Protein AF-A0AAT9WHI1-F1 (afdb_monomer)

Radius of gyration: 12.79 Å; Cα contacts (8 Å, |Δi|>4): 37; chains: 1; bounding box: 31×20×40 Å

pLDDT: mean 80.57, std 18.2, range [40.53, 96.81]

Solvent-accessible surface area (backbone atoms only — not comparable to full-atom values): 3618 Å² total; per-residue (Å²): 135,85,85,78,83,60,70,66,60,58,53,52,51,50,51,50,50,53,51,25,56,50,35,29,75,77,67,32,64,73,53,14,51,52,53,31,49,75,70,67,46,52,68,68,59,48,50,49,68,74,65,52,60,86,80,72,81,78,120

Sequence (59 aa):
MNEQHAPRTDTETARQVDEGIAMKRAFGDDVARKFLLLRGIDPDLTERVLTAPREQLRH

Structure (mmCIF, N/CA/C/O backbone):
data_AF-A0AAT9WHI1-F1
#
_entry.id   AF-A0AAT9WHI1-F1
#
loop_
_atom_site.group_PDB
_atom_site.id
_atom_site.type_symbol
_atom_site.label_atom_id
_atom_site.label_alt_id
_atom_site.label_comp_id
_atom_site.label_asym_id
_atom_site.label_entity_id
_atom_site.label_seq_id
_atom_site.pdbx_PDB_ins_code
_atom_site.Cartn_x
_atom_site.Cartn_y
_atom_site.Cartn_z
_atom_site.occupancy
_atom_site.B_iso_or_equiv
_atom_site.auth_seq_id
_atom_site.auth_comp_id
_atom_site.auth_asym_id
_atom_site.auth_atom_id
_atom_site.pdbx_PDB_model_num
ATOM 1 N N . MET A 1 1 ? 14.696 -9.912 -31.426 1.00 44.78 1 MET A N 1
ATOM 2 C CA . MET A 1 1 ? 15.049 -10.386 -30.072 1.00 44.78 1 MET A CA 1
ATOM 3 C C . MET A 1 1 ? 13.730 -10.544 -29.341 1.00 44.78 1 MET A C 1
ATOM 5 O O . MET A 1 1 ? 13.131 -9.533 -29.009 1.00 44.78 1 MET A O 1
ATOM 9 N N . ASN A 1 2 ? 13.213 -11.771 -29.246 1.00 40.53 2 ASN A N 1
ATOM 10 C CA . ASN A 1 2 ? 11.851 -12.025 -28.773 1.00 40.53 2 ASN A CA 1
ATOM 11 C C . ASN A 1 2 ? 11.837 -12.269 -27.257 1.00 40.53 2 ASN A C 1
ATOM 13 O O . ASN A 1 2 ? 12.485 -13.191 -26.772 1.00 40.53 2 ASN A O 1
ATOM 17 N N . GLU A 1 3 ? 11.114 -11.392 -26.562 1.00 55.78 3 GLU A N 1
ATOM 18 C CA . GLU A 1 3 ? 10.111 -11.695 -25.532 1.00 55.78 3 GLU A CA 1
ATOM 19 C C . GLU A 1 3 ? 10.448 -12.776 -24.494 1.00 55.78 3 GLU A C 1
ATOM 21 O O . GLU A 1 3 ? 10.123 -13.949 -24.658 1.00 55.78 3 GLU A O 1
ATOM 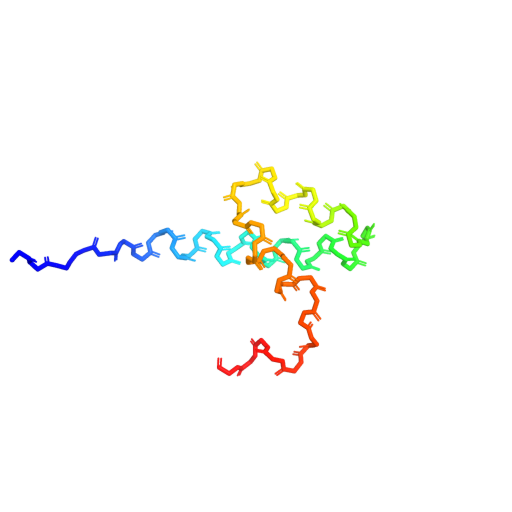26 N N . GLN A 1 4 ? 10.978 -12.337 -23.351 1.00 50.28 4 GLN A N 1
ATOM 27 C CA . GLN A 1 4 ? 10.801 -13.014 -22.061 1.00 50.28 4 GLN A CA 1
ATOM 28 C C . GLN A 1 4 ? 10.60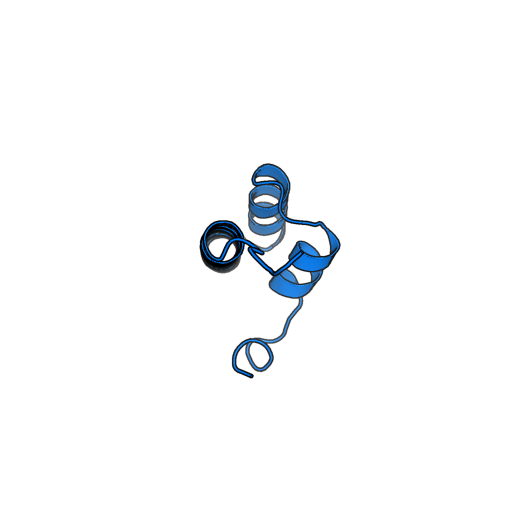1 -11.959 -20.962 1.00 50.28 4 GLN A C 1
ATOM 30 O O . GLN A 1 4 ? 11.435 -11.789 -20.076 1.00 50.28 4 GLN A O 1
ATOM 35 N N . HIS A 1 5 ? 9.498 -11.206 -21.029 1.00 51.31 5 HIS A N 1
ATOM 36 C CA . HIS A 1 5 ? 9.000 -10.510 -19.841 1.00 51.31 5 HIS A CA 1
ATOM 37 C C . HIS A 1 5 ? 8.510 -11.583 -18.862 1.00 51.31 5 HIS A C 1
ATOM 39 O O . HIS A 1 5 ? 7.627 -12.375 -19.177 1.00 51.31 5 HIS A O 1
ATOM 45 N N . ALA A 1 6 ? 9.205 -11.699 -17.733 1.00 48.31 6 ALA A N 1
ATOM 46 C CA . ALA A 1 6 ? 9.148 -12.846 -16.844 1.00 48.31 6 ALA A CA 1
ATOM 47 C C . ALA A 1 6 ? 7.813 -12.908 -16.069 1.00 48.31 6 ALA A C 1
ATOM 49 O O . ALA A 1 6 ? 7.628 -12.110 -15.152 1.00 48.31 6 ALA A O 1
ATOM 50 N N . PRO A 1 7 ? 6.937 -13.909 -16.295 1.00 53.97 7 PRO A N 1
ATOM 51 C CA . PRO A 1 7 ? 5.675 -14.061 -15.548 1.00 53.97 7 PRO A CA 1
ATOM 52 C C . PRO A 1 7 ? 5.865 -14.242 -14.026 1.00 53.97 7 PRO A C 1
ATOM 54 O O . PRO A 1 7 ? 4.915 -14.178 -13.245 1.00 53.97 7 PRO A O 1
ATOM 57 N N . ARG A 1 8 ? 7.109 -14.462 -13.580 1.00 54.94 8 ARG A N 1
ATOM 58 C CA . ARG A 1 8 ? 7.486 -14.586 -12.166 1.00 54.94 8 ARG A CA 1
ATOM 59 C C . ARG A 1 8 ? 7.363 -13.257 -11.418 1.00 54.94 8 ARG A C 1
ATOM 61 O O . ARG A 1 8 ? 6.910 -13.270 -10.280 1.00 54.94 8 ARG A O 1
ATOM 68 N N . THR A 1 9 ? 7.723 -12.143 -12.058 1.00 59.91 9 THR A N 1
ATOM 69 C CA . THR A 1 9 ? 7.669 -10.808 -11.443 1.00 59.91 9 THR A CA 1
ATOM 70 C C . THR A 1 9 ? 6.219 -10.370 -11.238 1.00 59.91 9 THR A C 1
ATOM 72 O O . THR A 1 9 ? 5.859 -9.932 -10.151 1.00 59.91 9 THR A O 1
ATOM 75 N N . ASP A 1 10 ? 5.357 -10.621 -12.226 1.00 72.06 10 ASP A N 1
ATOM 76 C CA . ASP A 1 10 ? 3.936 -10.257 -12.161 1.00 72.06 10 ASP A CA 1
ATOM 77 C C . ASP A 1 10 ? 3.177 -11.060 -11.093 1.00 72.06 10 ASP A C 1
ATOM 79 O O . ASP A 1 10 ? 2.343 -10.515 -10.369 1.00 72.06 10 ASP A O 1
ATOM 83 N N . THR A 1 11 ? 3.505 -12.349 -10.937 1.00 81.50 11 THR A N 1
ATOM 84 C CA . THR A 1 11 ? 2.869 -13.214 -9.927 1.00 81.50 11 THR A CA 1
ATOM 85 C C . THR A 1 11 ? 3.258 -12.806 -8.503 1.00 81.50 11 THR A C 1
ATOM 87 O O . THR A 1 11 ? 2.424 -12.822 -7.595 1.00 81.50 11 THR A O 1
ATOM 90 N N . GLU A 1 12 ? 4.520 -12.429 -8.287 1.00 86.38 12 GLU A N 1
ATOM 91 C CA . GLU A 1 12 ? 4.985 -11.960 -6.982 1.00 86.38 12 GLU A CA 1
ATOM 92 C C . GLU A 1 12 ? 4.365 -10.608 -6.615 1.00 86.38 12 GLU A C 1
ATOM 94 O O . GLU A 1 12 ? 3.853 -10.455 -5.503 1.00 86.38 12 GLU A O 1
ATOM 99 N N . THR A 1 13 ? 4.338 -9.659 -7.555 1.00 87.81 13 THR A N 1
ATOM 100 C CA . THR A 1 13 ? 3.677 -8.363 -7.372 1.00 87.81 13 THR A CA 1
ATOM 101 C C . THR A 1 13 ? 2.193 -8.530 -7.049 1.00 87.81 13 THR A C 1
ATOM 103 O O . THR A 1 13 ? 1.716 -7.923 -6.092 1.00 87.81 13 THR A O 1
ATOM 106 N N . ALA A 1 14 ? 1.472 -9.398 -7.766 1.00 88.00 14 ALA A N 1
ATOM 107 C CA . ALA A 1 14 ? 0.064 -9.683 -7.482 1.00 88.00 14 ALA A CA 1
ATOM 108 C C . ALA A 1 14 ? -0.144 -10.200 -6.048 1.00 88.00 14 ALA A C 1
ATOM 110 O O . ALA A 1 14 ? -1.007 -9.706 -5.323 1.00 88.00 14 ALA A O 1
ATOM 111 N N . ARG A 1 15 ? 0.711 -11.125 -5.588 1.00 91.69 15 ARG A N 1
ATOM 112 C CA . ARG A 1 15 ? 0.644 -11.650 -4.217 1.00 91.69 15 ARG A CA 1
ATOM 113 C C . ARG A 1 15 ? 0.887 -10.564 -3.168 1.00 91.69 15 ARG A C 1
ATOM 115 O O . ARG A 1 15 ? 0.191 -10.512 -2.158 1.00 91.69 15 ARG A O 1
ATOM 122 N N . GLN A 1 16 ? 1.867 -9.693 -3.397 1.00 93.00 16 GLN A N 1
ATOM 123 C CA . GLN A 1 16 ? 2.162 -8.582 -2.489 1.00 93.00 16 GLN A CA 1
ATOM 124 C C . GLN A 1 16 ? 1.007 -7.569 -2.442 1.00 93.00 16 GLN A C 1
ATOM 126 O O . GLN A 1 16 ? 0.687 -7.057 -1.370 1.00 93.00 16 GLN A O 1
ATOM 131 N N . VAL A 1 17 ? 0.337 -7.324 -3.571 1.00 91.12 17 VAL A N 1
ATOM 132 C CA . VAL A 1 17 ? -0.878 -6.500 -3.638 1.00 91.12 17 VAL A CA 1
ATOM 133 C C . VAL A 1 17 ? -2.018 -7.126 -2.832 1.00 91.12 17 VAL A C 1
ATOM 135 O O . VAL A 1 17 ? -2.634 -6.430 -2.021 1.00 91.12 17 VAL A O 1
ATOM 138 N N . ASP A 1 18 ? -2.257 -8.430 -2.972 1.00 92.44 18 ASP A N 1
ATOM 139 C CA . ASP A 1 18 ? -3.279 -9.145 -2.197 1.00 92.44 18 ASP A CA 1
ATOM 140 C C . ASP A 1 18 ? -3.005 -9.085 -0.686 1.00 92.44 18 ASP A C 1
ATOM 142 O O . ASP A 1 18 ? -3.912 -8.808 0.109 1.00 92.44 18 ASP A O 1
ATOM 146 N N . GLU A 1 19 ? -1.745 -9.275 -0.279 1.00 93.81 1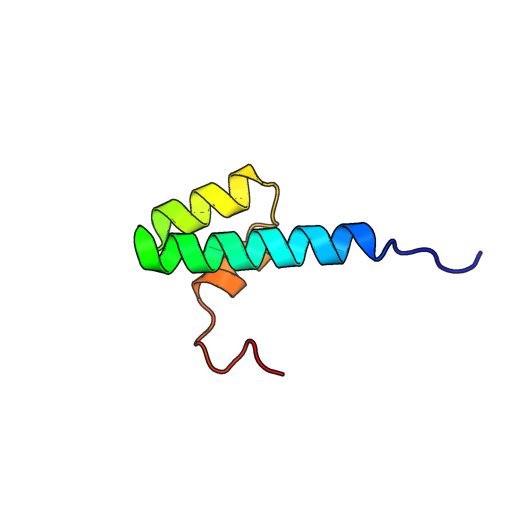9 GLU A N 1
ATOM 147 C CA . GLU A 1 19 ? -1.307 -9.095 1.109 1.00 93.81 19 GLU A CA 1
ATOM 148 C C . GLU A 1 19 ? -1.550 -7.650 1.583 1.00 93.81 19 GLU A C 1
ATOM 150 O O . GLU A 1 19 ? -2.081 -7.443 2.675 1.00 93.81 19 GLU A O 1
ATOM 155 N N . GLY A 1 20 ? -1.265 -6.643 0.751 1.00 94.06 20 GLY A N 1
ATOM 156 C CA . GLY A 1 20 ? -1.557 -5.237 1.047 1.00 94.06 20 GLY A CA 1
ATOM 157 C C . GLY A 1 20 ? -3.051 -4.955 1.241 1.00 94.06 20 GLY A C 1
ATOM 158 O O . GLY A 1 20 ? -3.437 -4.259 2.183 1.00 94.06 20 GLY A O 1
ATOM 159 N N . ILE A 1 21 ? -3.919 -5.550 0.419 1.00 92.25 21 ILE A N 1
ATOM 160 C CA . ILE A 1 21 ? -5.380 -5.447 0.571 1.00 92.25 21 ILE A CA 1
ATOM 161 C C . ILE A 1 21 ? -5.840 -6.109 1.877 1.00 92.25 21 ILE A C 1
ATOM 163 O O . ILE A 1 21 ? -6.737 -5.591 2.550 1.00 92.25 21 ILE A O 1
ATOM 167 N N . ALA A 1 22 ? -5.244 -7.240 2.262 1.00 93.75 22 ALA A N 1
ATOM 168 C CA . ALA A 1 22 ? -5.527 -7.882 3.543 1.00 93.75 22 ALA A CA 1
ATOM 169 C C . ALA A 1 22 ? -5.080 -7.003 4.726 1.00 93.75 22 ALA A C 1
ATOM 171 O O . ALA A 1 22 ? -5.862 -6.796 5.657 1.00 93.75 22 ALA A O 1
ATOM 172 N N . MET A 1 23 ? -3.883 -6.409 4.651 1.00 94.75 23 MET A N 1
ATOM 173 C CA . MET A 1 23 ? -3.373 -5.461 5.650 1.00 94.75 23 MET A CA 1
ATOM 174 C C . MET A 1 23 ? -4.297 -4.254 5.807 1.00 94.75 23 MET A C 1
ATOM 176 O O . MET A 1 23 ? -4.604 -3.870 6.933 1.00 94.75 23 MET A O 1
ATOM 180 N N . LYS A 1 24 ? -4.819 -3.710 4.698 1.00 94.12 24 LYS A N 1
ATOM 181 C CA . LYS A 1 24 ? -5.779 -2.595 4.716 1.00 94.12 24 LYS A CA 1
ATOM 182 C C . LYS A 1 24 ? -7.011 -2.937 5.553 1.00 94.12 24 LYS A C 1
ATOM 184 O O . LYS A 1 24 ? -7.461 -2.136 6.362 1.00 94.12 24 LYS A O 1
ATOM 189 N N . ARG A 1 25 ? -7.547 -4.151 5.387 1.00 90.50 25 ARG A N 1
ATOM 190 C CA . ARG A 1 25 ? -8.737 -4.617 6.120 1.00 90.50 25 ARG A CA 1
ATOM 191 C C . ARG A 1 25 ? -8.467 -4.847 7.606 1.00 90.50 25 ARG A C 1
ATOM 193 O O . ARG A 1 25 ? -9.372 -4.643 8.406 1.00 90.50 25 ARG A O 1
ATOM 200 N N . ALA A 1 26 ? -7.268 -5.305 7.955 1.00 95.38 26 ALA A N 1
ATOM 201 C CA . ALA A 1 26 ? -6.914 -5.653 9.328 1.00 95.38 26 ALA A CA 1
ATOM 202 C C . ALA A 1 26 ? -6.426 -4.450 10.150 1.00 95.38 26 ALA A C 1
ATOM 204 O O . ALA A 1 26 ? -6.720 -4.364 11.339 1.00 95.38 26 ALA A O 1
ATOM 205 N N . PHE A 1 27 ? -5.688 -3.530 9.524 1.00 94.88 27 PHE A N 1
ATOM 206 C CA . PHE A 1 27 ? -4.922 -2.489 10.217 1.00 94.88 27 PHE A CA 1
ATOM 207 C C . PHE A 1 27 ? -5.118 -1.077 9.645 1.00 94.88 27 PHE A C 1
ATOM 209 O O . PHE A 1 27 ? -4.576 -0.120 10.195 1.00 94.88 27 PHE A O 1
ATOM 216 N N . GLY A 1 28 ? -5.886 -0.930 8.563 1.00 92.44 28 GLY A N 1
ATOM 217 C CA . GLY A 1 28 ? -6.149 0.351 7.912 1.00 92.44 28 GLY A CA 1
ATOM 218 C C . GLY A 1 28 ? -5.123 0.751 6.848 1.00 92.44 28 GLY A C 1
ATOM 219 O O . GLY A 1 28 ? -4.112 0.082 6.608 1.00 92.44 28 GLY A O 1
ATOM 220 N N . ASP A 1 29 ? -5.420 1.867 6.189 1.00 93.12 29 ASP A N 1
ATOM 221 C CA . ASP A 1 29 ? -4.755 2.315 4.961 1.00 93.12 29 ASP A CA 1
ATOM 222 C C . ASP A 1 29 ? -3.276 2.665 5.176 1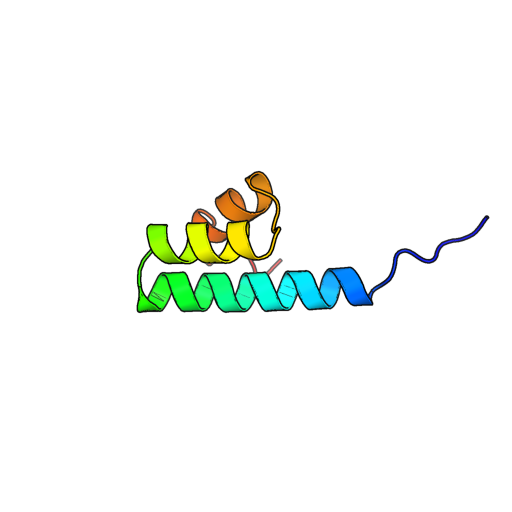.00 93.12 29 ASP A C 1
ATOM 224 O O . ASP A 1 29 ? -2.434 2.323 4.345 1.00 93.12 29 ASP A O 1
ATOM 228 N N . ASP A 1 30 ? -2.932 3.271 6.316 1.00 94.88 30 ASP A N 1
ATOM 229 C CA . ASP A 1 30 ? -1.557 3.681 6.632 1.00 94.88 30 ASP A CA 1
ATOM 230 C C . ASP A 1 3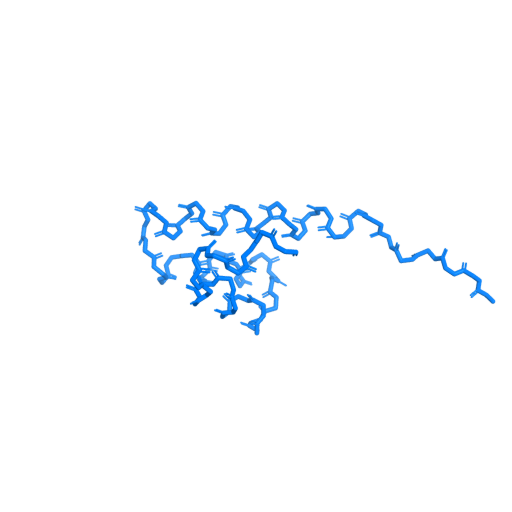0 ? -0.598 2.490 6.734 1.00 94.88 30 ASP A C 1
ATOM 232 O O . ASP A 1 30 ? 0.541 2.545 6.260 1.00 94.88 30 ASP A O 1
ATOM 236 N N . VAL A 1 31 ? -1.055 1.395 7.349 1.00 95.44 31 VAL A N 1
ATOM 237 C CA . VAL A 1 31 ? -0.255 0.174 7.514 1.00 95.44 31 VAL A CA 1
ATOM 238 C C . VAL A 1 31 ? -0.103 -0.542 6.177 1.00 95.44 31 VAL A C 1
ATOM 240 O O . VAL A 1 31 ? 1.004 -0.949 5.824 1.00 95.44 31 VAL A O 1
ATOM 243 N N . ALA A 1 32 ? -1.181 -0.638 5.398 1.00 95.94 32 ALA A N 1
ATOM 244 C CA . ALA A 1 32 ? -1.152 -1.239 4.069 1.00 95.94 32 ALA A CA 1
ATOM 245 C C . ALA A 1 32 ? -0.224 -0.487 3.103 1.00 95.94 32 ALA A C 1
ATOM 247 O O . ALA A 1 32 ? 0.573 -1.108 2.400 1.00 95.94 32 ALA A O 1
ATOM 248 N N . ARG A 1 33 ? -0.264 0.851 3.125 1.00 95.56 33 ARG A N 1
ATOM 249 C CA . ARG A 1 33 ? 0.630 1.717 2.346 1.00 95.56 33 ARG A CA 1
ATOM 250 C C . ARG A 1 33 ? 2.091 1.462 2.691 1.00 95.56 33 ARG A C 1
ATOM 252 O O . ARG A 1 33 ? 2.895 1.217 1.798 1.00 95.56 33 ARG A O 1
ATOM 259 N N . LYS A 1 34 ? 2.440 1.473 3.982 1.00 96.81 34 LYS A N 1
ATOM 260 C CA . LYS A 1 34 ? 3.813 1.188 4.431 1.00 96.81 34 LYS A CA 1
ATOM 261 C C . LYS A 1 34 ? 4.261 -0.208 4.013 1.00 96.81 34 LYS A C 1
ATOM 263 O O . LYS A 1 34 ? 5.385 -0.361 3.550 1.00 96.81 34 LYS A O 1
ATOM 268 N N . PHE A 1 35 ? 3.391 -1.206 4.151 1.00 96.00 35 PHE A N 1
ATOM 269 C CA . PHE A 1 35 ? 3.685 -2.577 3.746 1.00 96.00 35 PHE A CA 1
ATOM 270 C C . PHE A 1 35 ? 4.042 -2.673 2.255 1.00 96.00 35 PHE A C 1
ATOM 272 O O . PHE A 1 35 ? 5.090 -3.223 1.923 1.00 96.00 35 PHE A O 1
ATOM 279 N N . LEU A 1 36 ? 3.217 -2.104 1.371 1.00 94.62 36 LEU A N 1
ATOM 280 C CA . LEU A 1 36 ? 3.431 -2.157 -0.080 1.00 94.62 36 LEU A CA 1
ATOM 281 C C . LEU A 1 36 ? 4.721 -1.433 -0.494 1.00 94.62 36 LEU A C 1
ATOM 283 O O . LEU A 1 36 ? 5.544 -2.003 -1.209 1.00 94.62 36 LEU A O 1
ATOM 287 N N . LEU A 1 37 ? 4.959 -0.233 0.042 1.00 95.19 37 LEU A N 1
ATOM 288 C CA . LEU A 1 37 ? 6.180 0.528 -0.239 1.00 95.19 37 LEU A CA 1
ATOM 289 C C . LEU A 1 37 ? 7.445 -0.191 0.259 1.00 95.19 37 LEU A C 1
ATOM 291 O O . LEU A 1 37 ? 8.454 -0.217 -0.441 1.00 95.19 37 LEU A O 1
ATOM 295 N N . LEU A 1 38 ? 7.401 -0.831 1.436 1.00 95.94 38 LEU A N 1
ATOM 296 C CA . LEU A 1 38 ? 8.524 -1.623 1.964 1.00 95.94 38 LEU A CA 1
ATOM 297 C C . LEU A 1 38 ? 8.837 -2.860 1.113 1.00 95.94 38 LEU A C 1
ATOM 299 O O . LEU A 1 38 ? 9.972 -3.333 1.115 1.00 95.94 38 LEU A O 1
ATOM 303 N N . ARG A 1 39 ? 7.846 -3.389 0.390 1.00 92.44 39 ARG A N 1
ATOM 304 C CA . ARG A 1 39 ? 8.027 -4.483 -0.573 1.00 92.44 39 ARG A CA 1
ATOM 305 C C . ARG A 1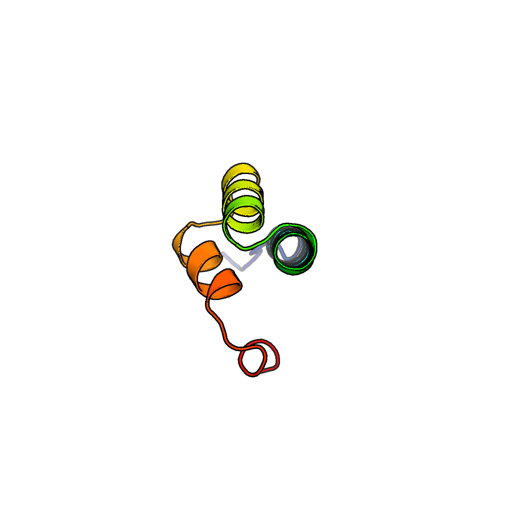 39 ? 8.552 -4.013 -1.931 1.00 92.44 39 ARG A C 1
ATOM 307 O O . ARG A 1 39 ? 8.817 -4.851 -2.785 1.00 92.44 39 ARG A O 1
ATOM 314 N N . GLY A 1 40 ? 8.745 -2.706 -2.110 1.00 92.25 40 GLY A N 1
ATOM 315 C CA . GLY A 1 40 ? 9.192 -2.117 -3.368 1.00 92.25 40 GLY A CA 1
ATOM 316 C C . GLY A 1 40 ? 8.081 -2.002 -4.409 1.00 92.25 40 GLY A C 1
ATOM 317 O O . GLY A 1 40 ? 8.382 -1.821 -5.586 1.00 92.25 40 GLY A O 1
ATOM 318 N N . ILE A 1 41 ? 6.811 -2.109 -3.997 1.00 92.38 41 ILE A N 1
ATOM 319 C CA . ILE A 1 41 ? 5.687 -1.820 -4.885 1.00 92.38 41 ILE A CA 1
ATOM 320 C C . ILE A 1 41 ? 5.686 -0.329 -5.198 1.00 92.38 41 ILE A C 1
ATOM 322 O O . ILE A 1 41 ? 5.834 0.515 -4.312 1.00 92.38 41 ILE A O 1
ATOM 326 N N . ASP A 1 42 ? 5.503 -0.032 -6.479 1.00 92.12 42 ASP A N 1
ATOM 327 C CA . ASP A 1 42 ? 5.451 1.322 -6.999 1.00 92.12 42 ASP A CA 1
ATOM 328 C C . ASP A 1 42 ? 4.416 2.194 -6.240 1.00 92.12 42 ASP A C 1
ATOM 330 O O . ASP A 1 42 ? 3.319 1.710 -5.920 1.00 92.12 42 ASP A O 1
ATOM 334 N N . PRO A 1 43 ? 4.735 3.462 -5.912 1.00 92.12 43 PRO A N 1
ATOM 335 C CA . PRO A 1 43 ? 3.820 4.348 -5.196 1.00 92.12 43 PRO A CA 1
ATOM 336 C C . PRO A 1 43 ? 2.495 4.605 -5.922 1.00 92.12 43 PRO A C 1
ATOM 338 O O . PRO A 1 43 ? 1.455 4.628 -5.260 1.00 92.12 43 PRO A O 1
ATOM 341 N N . ASP A 1 44 ? 2.498 4.735 -7.251 1.00 91.06 44 ASP A N 1
ATOM 342 C CA . ASP A 1 44 ? 1.277 4.979 -8.026 1.00 91.06 44 ASP A CA 1
ATOM 343 C C . ASP A 1 44 ? 0.400 3.723 -8.039 1.00 91.06 44 ASP A C 1
ATOM 345 O O . ASP A 1 44 ? -0.821 3.794 -7.874 1.00 91.06 44 ASP A O 1
ATOM 349 N N . LEU A 1 45 ? 1.013 2.540 -8.164 1.00 87.88 45 LEU A N 1
ATOM 350 C CA . LEU A 1 45 ? 0.298 1.272 -8.002 1.00 87.88 45 LEU A CA 1
ATOM 351 C C . LEU A 1 45 ? -0.262 1.115 -6.580 1.00 87.88 45 LEU A C 1
ATOM 353 O O . LEU A 1 45 ? -1.404 0.688 -6.413 1.00 87.88 45 LEU A O 1
ATOM 357 N N . THR A 1 46 ? 0.507 1.495 -5.559 1.00 92.62 46 THR A N 1
ATOM 358 C CA . THR A 1 46 ? 0.078 1.467 -4.154 1.00 92.62 46 THR A CA 1
ATOM 359 C C . THR A 1 46 ? -1.149 2.351 -3.934 1.00 92.62 46 THR A C 1
ATOM 361 O O . THR A 1 46 ? -2.146 1.892 -3.376 1.00 92.62 46 THR A O 1
ATOM 364 N N . GLU A 1 47 ? -1.119 3.595 -4.415 1.00 92.12 47 GLU A N 1
ATOM 365 C CA . 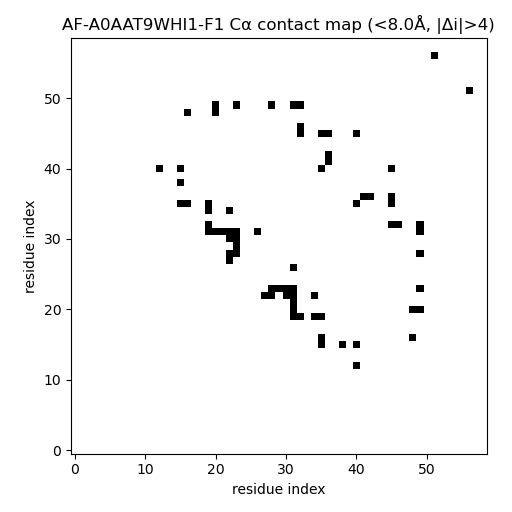GLU A 1 47 ? -2.260 4.516 -4.379 1.00 92.12 47 GLU A CA 1
ATOM 366 C C . GLU A 1 47 ? -3.483 3.902 -5.069 1.00 92.12 47 GLU A C 1
ATOM 368 O O . GLU A 1 47 ? -4.563 3.865 -4.478 1.00 92.12 47 GLU A O 1
ATOM 373 N N . ARG A 1 48 ? -3.321 3.331 -6.270 1.00 89.88 48 ARG A N 1
ATOM 374 C CA . ARG A 1 48 ? -4.415 2.675 -7.008 1.00 89.88 48 ARG A CA 1
ATOM 375 C C . ARG A 1 48 ? -5.021 1.506 -6.237 1.00 89.88 48 ARG A C 1
ATOM 377 O O . ARG A 1 48 ? -6.239 1.415 -6.141 1.00 89.88 48 ARG A O 1
ATOM 384 N N . VAL A 1 49 ? -4.203 0.631 -5.656 1.00 87.25 49 VAL A N 1
ATOM 385 C CA . VAL A 1 49 ? -4.672 -0.525 -4.868 1.00 87.25 49 VAL A CA 1
ATOM 386 C C . VAL A 1 49 ? -5.446 -0.080 -3.627 1.00 87.25 49 VAL A C 1
ATOM 388 O O . VAL A 1 49 ? -6.458 -0.685 -3.267 1.00 87.25 49 VAL A O 1
ATOM 391 N N . LEU A 1 50 ? -4.983 0.977 -2.960 1.00 88.75 50 LEU A N 1
ATOM 392 C CA . LEU A 1 50 ? -5.593 1.451 -1.721 1.00 88.75 50 LEU A CA 1
ATOM 393 C C . LEU A 1 50 ? -6.831 2.317 -1.959 1.00 88.75 50 LEU A C 1
ATOM 395 O O . LEU A 1 50 ? -7.724 2.314 -1.114 1.00 88.75 50 LE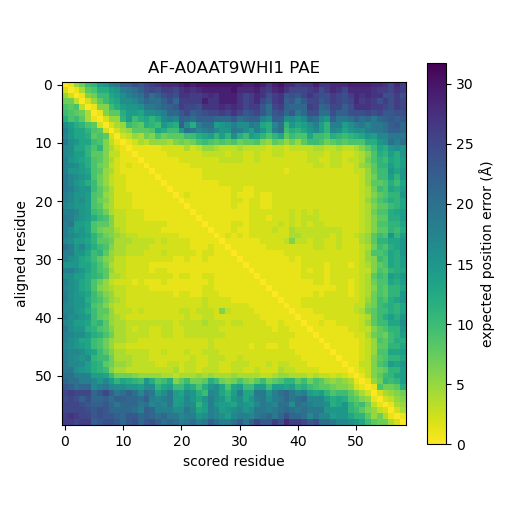U A O 1
ATOM 399 N N . THR A 1 51 ? -6.928 3.012 -3.089 1.00 85.88 51 THR A N 1
ATOM 400 C CA . THR A 1 51 ? -8.049 3.916 -3.401 1.00 85.88 51 THR A CA 1
ATOM 401 C C . THR A 1 51 ? -9.116 3.290 -4.294 1.00 85.88 51 THR A C 1
ATOM 403 O O . THR A 1 51 ? -10.252 3.766 -4.282 1.00 85.88 51 THR A O 1
ATOM 406 N N . ALA A 1 52 ? -8.804 2.212 -5.026 1.00 70.81 52 ALA A N 1
ATOM 407 C CA . ALA A 1 52 ? -9.760 1.581 -5.927 1.00 70.81 52 ALA A CA 1
ATOM 408 C C . ALA A 1 52 ? -11.019 1.107 -5.169 1.00 70.81 52 ALA A C 1
ATOM 410 O O . ALA A 1 52 ? -10.922 0.326 -4.209 1.00 70.81 52 ALA A O 1
ATOM 411 N N . PRO A 1 53 ? -12.223 1.522 -5.605 1.00 59.53 53 PRO A N 1
ATOM 412 C CA . PRO A 1 53 ? -13.452 0.886 -5.169 1.00 59.53 53 PRO A CA 1
ATOM 413 C C . PRO A 1 53 ? -13.420 -0.593 -5.572 1.00 59.53 53 PRO A C 1
ATOM 415 O O . PRO A 1 53 ? -12.959 -0.946 -6.658 1.00 59.53 53 PRO A O 1
ATOM 418 N N . ARG A 1 54 ? -13.927 -1.473 -4.695 1.00 54.25 54 ARG A N 1
ATOM 419 C CA . ARG A 1 54 ? -13.917 -2.948 -4.844 1.00 54.25 54 ARG A CA 1
ATOM 420 C C . ARG A 1 54 ? -14.402 -3.465 -6.210 1.00 54.25 54 ARG A C 1
ATOM 422 O O . ARG A 1 54 ? -14.075 -4.592 -6.566 1.00 54.25 54 ARG A O 1
ATOM 429 N N . GLU A 1 55 ? -15.173 -2.671 -6.945 1.00 54.59 55 GLU A N 1
ATOM 430 C CA . GLU A 1 55 ? -15.734 -2.996 -8.259 1.00 54.59 55 GLU A CA 1
ATOM 431 C C . GLU A 1 55 ? -14.708 -2.938 -9.407 1.00 54.59 55 GLU A C 1
ATOM 433 O O . GLU A 1 55 ? -14.912 -3.586 -10.426 1.00 54.59 55 GLU A O 1
ATOM 438 N N . GLN A 1 56 ? -13.575 -2.246 -9.246 1.00 53.66 56 GLN A N 1
ATOM 439 C CA . GLN A 1 56 ? -12.604 -2.035 -10.334 1.00 53.66 56 GLN A CA 1
ATOM 440 C C . GLN A 1 56 ? -11.482 -3.084 -10.425 1.00 53.66 56 GLN A C 1
ATOM 442 O O . GLN A 1 56 ? -10.693 -3.045 -11.362 1.00 53.66 56 GLN A O 1
ATOM 447 N N . LEU A 1 57 ? -11.405 -4.039 -9.492 1.00 54.19 57 LEU A N 1
ATOM 448 C CA . LEU A 1 57 ? -10.362 -5.083 -9.465 1.00 54.19 57 LEU A CA 1
ATOM 449 C C . LEU A 1 57 ? -10.818 -6.421 -10.086 1.00 54.19 57 LEU A C 1
ATOM 451 O O . LEU A 1 57 ? -10.173 -7.447 -9.887 1.00 54.19 57 LEU A O 1
ATOM 455 N N . ARG A 1 58 ? -11.962 -6.438 -10.784 1.00 51.53 58 ARG A N 1
ATOM 456 C CA . ARG A 1 58 ? -12.581 -7.643 -11.376 1.00 51.53 58 ARG A CA 1
ATOM 457 C C . ARG A 1 58 ? -12.689 -7.625 -12.908 1.00 51.53 58 ARG A C 1
ATOM 459 O O . ARG A 1 58 ? -13.389 -8.475 -13.454 1.00 51.53 58 ARG A O 1
ATOM 466 N N . HIS A 1 59 ? -12.031 -6.687 -13.579 1.00 45.03 59 HIS A N 1
ATOM 467 C CA . HIS A 1 59 ? -12.083 -6.545 -15.035 1.00 45.03 59 HIS A CA 1
ATOM 468 C C . HIS A 1 59 ? -10.762 -6.912 -15.694 1.00 45.03 59 HIS A C 1
ATOM 470 O O . HIS A 1 59 ? -9.711 -6.510 -15.148 1.00 45.03 59 HIS A O 1
#

Mean predicted aligned error: 8.37 Å

Nearest PDB structures (foldseek):
  3jcs-assembly1_i  TM=5.305E-01  e=2.758E+00  Leishmania 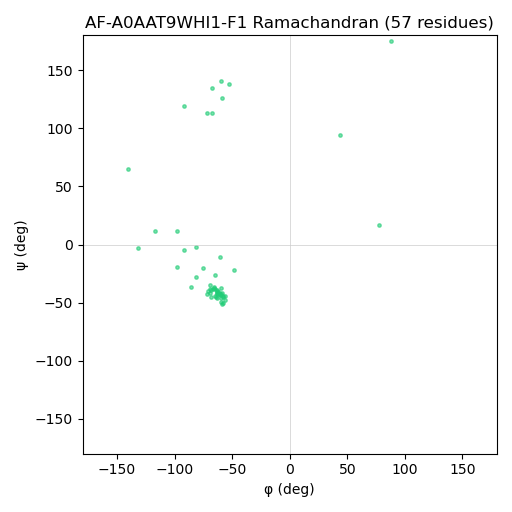donovani
  7oyc-assembly1_i1  TM=5.261E-01  e=3.742E+00  Xenopus laevis
  8q87-assembly1_Bi  TM=5.342E-01  e=3.977E+00  Gallus gallus
  1g8e-assembly1_A  TM=4.379E-01  e=6.097E+00  Escherichia coli

Secondary structure (DSSP, 8-state):
------HHHHHHHHHHHHHHHHHHHHH-HHHHHHHHHHTT--HHHHHHHHHS-GGGG--

Foldseek 3Di:
DDDDPDVVVVVVLVVQLVVLLVCCVVPNLVRSLVSCVVVVHDNVVSCCSSPPDPVPVPD